Protein AF-A0A164J836-F1 (afdb_monomer_lite)

Structure (mmCIF, N/CA/C/O backbone):
data_AF-A0A164J836-F1
#
_entry.id   AF-A0A164J836-F1
#
loop_
_atom_site.group_PDB
_atom_site.id
_atom_site.type_symbol
_atom_site.label_atom_id
_atom_site.label_alt_id
_atom_site.label_comp_id
_atom_site.label_asym_id
_atom_site.label_entity_id
_atom_site.label_seq_id
_atom_site.pdbx_PDB_ins_code
_atom_site.Cartn_x
_atom_site.Cartn_y
_atom_site.Cartn_z
_atom_site.occupancy
_atom_site.B_iso_or_equiv
_atom_site.auth_seq_id
_atom_site.auth_comp_id
_atom_site.auth_asym_id
_atom_site.auth_atom_id
_atom_site.pdbx_PDB_model_num
ATOM 1 N N . MET A 1 1 ? -6.603 -21.769 -13.471 1.00 60.03 1 MET A N 1
ATOM 2 C CA . MET A 1 1 ? -5.441 -21.055 -14.048 1.00 60.03 1 MET A CA 1
ATOM 3 C C . MET A 1 1 ? -4.354 -20.994 -12.982 1.00 60.03 1 MET A C 1
ATOM 5 O O . MET A 1 1 ? -4.677 -20.628 -11.861 1.00 60.03 1 MET A O 1
ATOM 9 N N . LYS A 1 2 ? -3.118 -21.422 -13.267 1.00 84.69 2 LYS A N 1
ATOM 10 C CA . LYS A 1 2 ? -2.012 -21.420 -12.290 1.00 84.69 2 LYS A CA 1
ATOM 11 C C . LYS A 1 2 ? -1.155 -20.174 -12.513 1.00 84.69 2 LYS A C 1
ATOM 13 O O . LYS A 1 2 ? -0.690 -19.970 -13.630 1.00 84.69 2 LYS A O 1
ATOM 18 N N . MET A 1 3 ? -0.965 -19.350 -11.484 1.00 89.12 3 MET A N 1
ATOM 19 C CA . MET A 1 3 ? -0.053 -18.204 -11.560 1.00 89.12 3 MET A CA 1
ATOM 20 C C . MET A 1 3 ? 1.400 -18.657 -11.403 1.00 89.12 3 MET A C 1
ATOM 22 O O . MET A 1 3 ? 1.687 -19.596 -10.659 1.00 89.12 3 MET A O 1
ATOM 26 N N . ILE A 1 4 ? 2.310 -17.990 -12.111 1.00 93.19 4 ILE A N 1
ATOM 27 C CA . ILE A 1 4 ? 3.751 -18.241 -12.048 1.00 93.19 4 ILE A CA 1
ATOM 28 C C . ILE A 1 4 ? 4.437 -16.908 -11.762 1.00 93.19 4 ILE A C 1
ATOM 30 O O . ILE A 1 4 ? 4.199 -15.933 -12.469 1.00 93.19 4 ILE A O 1
ATOM 34 N N . SER A 1 5 ? 5.295 -16.886 -10.743 1.00 94.12 5 SER A N 1
ATOM 35 C CA . SER A 1 5 ? 6.159 -15.748 -10.426 1.00 94.12 5 SER A CA 1
ATOM 36 C C . SER A 1 5 ? 7.592 -16.061 -10.848 1.00 94.12 5 SER A C 1
ATOM 38 O O . SER A 1 5 ? 8.070 -17.177 -10.631 1.00 94.12 5 SER A O 1
ATOM 40 N N . ARG A 1 6 ? 8.266 -15.099 -11.484 1.00 94.31 6 ARG A N 1
ATOM 41 C CA . ARG A 1 6 ? 9.676 -15.192 -11.882 1.00 94.31 6 ARG A CA 1
ATOM 42 C C . ARG A 1 6 ? 10.349 -13.846 -11.671 1.00 94.31 6 ARG A C 1
ATOM 44 O O . ARG A 1 6 ? 9.782 -12.814 -12.019 1.00 94.31 6 ARG A O 1
ATOM 51 N N . VAL A 1 7 ? 11.567 -13.878 -11.146 1.00 94.31 7 VAL A N 1
ATOM 52 C CA . VAL A 1 7 ? 12.447 -12.709 -11.114 1.00 94.31 7 VAL A CA 1
ATOM 53 C C . VAL A 1 7 ? 13.105 -12.593 -12.485 1.00 94.31 7 VAL A C 1
ATOM 55 O O . VAL A 1 7 ? 13.701 -13.561 -12.952 1.00 94.31 7 VAL A O 1
ATOM 58 N N . LEU A 1 8 ? 12.952 -11.440 -13.137 1.00 92.81 8 LEU A N 1
ATOM 59 C CA . LEU A 1 8 ? 13.605 -11.159 -14.419 1.00 92.81 8 LEU A CA 1
ATOM 60 C C . LEU A 1 8 ? 15.023 -10.630 -14.191 1.00 92.81 8 LEU A C 1
ATOM 62 O O . LEU A 1 8 ? 15.981 -11.175 -14.722 1.00 92.81 8 LEU A O 1
ATOM 66 N N . THR A 1 9 ? 15.166 -9.609 -13.348 1.00 93.31 9 THR A N 1
ATOM 67 C CA . THR A 1 9 ? 16.442 -8.928 -13.116 1.00 93.31 9 THR A CA 1
ATOM 68 C C . THR A 1 9 ? 16.505 -8.414 -11.678 1.00 93.31 9 THR A C 1
ATOM 70 O O . THR A 1 9 ? 15.497 -7.952 -11.144 1.00 93.31 9 THR A O 1
ATOM 73 N N . THR A 1 10 ? 17.697 -8.465 -11.082 1.00 92.75 10 THR A N 1
ATOM 74 C CA . THR A 1 10 ? 18.059 -7.743 -9.855 1.00 92.75 10 THR A CA 1
ATOM 75 C C . THR A 1 10 ? 19.329 -6.968 -10.166 1.00 92.75 10 THR A C 1
ATOM 77 O O . THR A 1 10 ? 20.358 -7.576 -10.448 1.00 92.75 10 THR A O 1
ATOM 80 N N . GLU A 1 11 ? 19.256 -5.643 -10.153 1.00 84.12 11 GLU A N 1
ATOM 81 C CA . GLU A 1 11 ? 20.365 -4.772 -10.541 1.00 84.12 11 GLU A CA 1
ATOM 82 C C . GLU A 1 11 ? 20.598 -3.724 -9.455 1.00 84.12 11 GLU A C 1
ATOM 84 O O . GLU A 1 11 ? 19.650 -3.174 -8.890 1.00 84.12 11 GLU A O 1
ATOM 89 N N . HIS A 1 12 ? 21.868 -3.469 -9.149 1.00 87.44 12 HIS A N 1
ATOM 90 C CA . HIS A 1 12 ? 22.265 -2.382 -8.267 1.00 87.44 12 HIS A CA 1
ATOM 91 C C . HIS A 1 12 ? 22.334 -1.082 -9.074 1.00 87.44 12 HIS A C 1
ATOM 93 O O . HIS A 1 12 ? 23.065 -1.007 -10.059 1.00 87.44 12 HIS A O 1
ATOM 99 N N . MET A 1 13 ? 21.593 -0.055 -8.657 1.00 83.06 13 MET A N 1
ATOM 100 C CA . MET A 1 13 ? 21.657 1.269 -9.278 1.00 83.06 13 MET A CA 1
ATOM 101 C C . MET A 1 13 ? 22.682 2.136 -8.539 1.00 83.06 13 MET A C 1
ATOM 103 O O . MET A 1 13 ? 22.432 2.557 -7.414 1.00 83.06 13 MET A O 1
ATOM 107 N N . GLU A 1 14 ? 23.832 2.398 -9.169 1.00 79.31 14 GLU A N 1
ATOM 108 C CA . GLU A 1 14 ? 24.829 3.360 -8.658 1.00 79.31 14 GLU A CA 1
ATOM 109 C C . GLU A 1 14 ? 24.372 4.814 -8.837 1.00 79.31 14 GLU A C 1
ATOM 111 O O . GLU A 1 14 ? 24.722 5.701 -8.059 1.00 79.31 14 GLU A O 1
ATOM 116 N N . GLU A 1 15 ? 23.569 5.060 -9.871 1.00 81.25 15 GLU A N 1
ATOM 117 C CA . GLU A 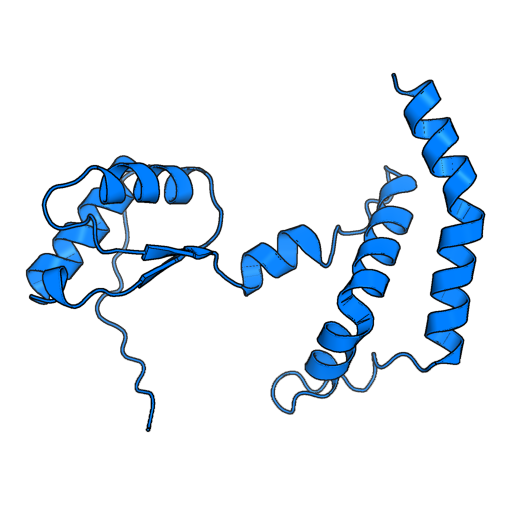1 15 ? 22.983 6.364 -10.134 1.00 81.25 15 GLU A CA 1
ATOM 118 C C . GLU A 1 15 ? 21.871 6.699 -9.134 1.00 81.25 15 GLU A C 1
ATOM 120 O O . GLU A 1 15 ? 21.222 5.827 -8.555 1.00 81.25 15 GLU A O 1
ATOM 125 N N . SER A 1 16 ? 21.585 7.994 -8.982 1.00 84.38 16 SER A N 1
ATOM 126 C CA . SER A 1 16 ? 20.468 8.442 -8.150 1.00 84.38 16 SER A CA 1
ATOM 127 C C . SER A 1 16 ? 19.148 7.826 -8.626 1.00 84.38 16 SER A C 1
ATOM 129 O O . SER A 1 16 ? 18.809 7.914 -9.806 1.00 84.38 16 SER A O 1
ATOM 131 N N . CYS A 1 17 ? 18.361 7.275 -7.694 1.00 82.06 17 CYS A N 1
ATOM 132 C CA . CYS A 1 17 ? 17.047 6.663 -7.937 1.00 82.06 17 CYS A CA 1
ATOM 133 C C . CYS A 1 17 ? 15.962 7.695 -8.306 1.00 82.06 17 CYS A C 1
ATOM 135 O O . CYS A 1 17 ? 14.914 7.773 -7.663 1.00 82.06 17 CYS A O 1
ATOM 137 N N . THR A 1 18 ? 16.219 8.532 -9.308 1.00 88.56 18 THR A N 1
ATOM 138 C CA . THR A 1 18 ? 15.301 9.554 -9.804 1.00 88.56 18 THR A CA 1
ATOM 139 C C . THR A 1 18 ? 14.196 8.928 -10.649 1.00 88.56 18 THR A C 1
ATOM 141 O O . THR A 1 18 ? 14.310 7.814 -11.162 1.00 88.56 18 THR A O 1
ATOM 144 N N . SER A 1 19 ? 13.114 9.683 -10.849 1.00 86.12 19 SER A N 1
ATOM 145 C CA . SER A 1 19 ? 12.021 9.270 -11.738 1.00 86.12 19 SER A CA 1
ATOM 146 C C . SER A 1 19 ? 12.453 8.951 -13.172 1.00 86.12 19 SER A C 1
ATOM 148 O O . SER A 1 19 ? 11.808 8.154 -13.848 1.00 86.12 19 SER A O 1
ATOM 150 N N . GLU A 1 20 ? 13.522 9.582 -13.650 1.00 88.12 20 GLU A N 1
ATOM 151 C CA . GLU A 1 20 ? 14.022 9.416 -15.010 1.00 88.12 20 GLU A CA 1
ATOM 152 C C . GLU A 1 20 ? 14.807 8.118 -15.155 1.00 88.12 20 GLU A C 1
ATOM 154 O O . GLU A 1 20 ? 14.474 7.296 -16.009 1.00 88.12 20 GLU A O 1
ATOM 159 N N . ASN A 1 21 ? 15.755 7.887 -14.248 1.00 89.69 21 ASN A N 1
ATOM 160 C CA . ASN A 1 21 ? 16.624 6.714 -14.284 1.00 89.69 21 ASN A CA 1
ATOM 161 C C . ASN A 1 21 ? 15.811 5.435 -14.041 1.00 89.69 21 ASN A C 1
ATOM 163 O O . ASN A 1 21 ? 16.014 4.436 -14.726 1.00 89.69 21 ASN A O 1
ATOM 167 N N . LEU A 1 22 ? 14.811 5.482 -13.150 1.00 89.62 22 LEU A N 1
ATOM 168 C CA . LEU A 1 22 ? 13.886 4.364 -12.930 1.00 89.62 22 LEU A CA 1
ATOM 169 C C . LEU A 1 22 ? 13.050 4.042 -14.178 1.00 89.62 22 LEU A C 1
ATOM 171 O O . LEU A 1 22 ? 12.896 2.876 -14.538 1.00 89.62 22 LEU A O 1
ATOM 175 N N . ALA A 1 23 ? 12.509 5.061 -14.854 1.00 89.44 23 ALA A N 1
ATOM 176 C CA . ALA A 1 23 ? 11.737 4.852 -16.077 1.00 89.44 23 ALA A CA 1
ATOM 177 C C . ALA A 1 23 ? 12.612 4.304 -17.214 1.00 89.44 23 ALA A C 1
ATOM 179 O O . ALA A 1 23 ? 12.162 3.436 -17.960 1.00 89.44 23 ALA A O 1
ATOM 180 N N . TYR A 1 24 ? 13.848 4.793 -17.339 1.00 90.19 24 TYR A N 1
ATOM 181 C CA . TYR A 1 24 ? 14.820 4.291 -18.308 1.00 90.19 24 TYR A CA 1
ATOM 182 C C . TYR A 1 24 ? 15.152 2.816 -18.050 1.00 90.19 24 TYR A C 1
ATOM 184 O O . TYR A 1 24 ? 14.985 1.991 -18.945 1.00 90.19 24 TYR A O 1
ATOM 192 N N . LYS A 1 25 ? 15.510 2.465 -16.809 1.00 91.00 25 LYS A N 1
ATOM 193 C CA . LYS A 1 25 ? 15.866 1.090 -16.431 1.00 91.00 25 LYS A CA 1
ATOM 194 C C . LYS A 1 25 ? 14.729 0.097 -16.650 1.00 91.00 25 LYS A C 1
ATOM 196 O O . LYS A 1 25 ? 14.947 -0.986 -17.183 1.00 91.00 25 LYS A O 1
ATOM 201 N N . LEU A 1 26 ? 13.491 0.467 -16.314 1.00 90.38 26 LEU A N 1
ATOM 202 C CA . LEU A 1 26 ? 12.331 -0.398 -16.561 1.00 90.38 26 LEU A CA 1
ATOM 203 C C . LEU A 1 26 ? 12.114 -0.689 -18.054 1.00 90.38 26 LEU A C 1
ATOM 205 O O . LEU A 1 26 ? 11.730 -1.805 -18.405 1.00 90.38 26 LEU A O 1
ATOM 209 N N . LYS A 1 27 ? 12.370 0.288 -18.931 1.00 90.06 27 LYS A N 1
ATOM 210 C CA . LYS A 1 27 ? 12.305 0.077 -20.385 1.00 90.06 27 LYS A CA 1
ATOM 211 C C . LYS A 1 27 ? 13.436 -0.808 -20.876 1.00 90.06 27 LYS A C 1
ATOM 213 O O . LYS A 1 27 ? 13.164 -1.770 -21.580 1.00 90.06 27 LYS A O 1
ATOM 218 N N . GLU A 1 28 ? 14.664 -0.523 -20.450 1.00 91.50 28 GLU A N 1
ATOM 219 C CA . GLU A 1 28 ? 15.849 -1.313 -20.795 1.00 91.50 28 GLU A CA 1
ATOM 220 C C . GLU A 1 28 ? 15.641 -2.798 -20.455 1.00 91.50 28 GLU A C 1
ATOM 222 O O . GLU A 1 28 ? 15.880 -3.675 -21.288 1.00 91.50 28 GLU A O 1
ATOM 227 N N . ILE A 1 29 ? 15.102 -3.092 -19.266 1.00 92.12 29 ILE A N 1
ATOM 228 C CA . ILE A 1 29 ? 14.756 -4.458 -18.853 1.00 92.12 29 ILE A CA 1
ATOM 229 C C . ILE A 1 29 ? 13.648 -5.030 -19.751 1.00 92.12 29 ILE A C 1
ATOM 231 O O . ILE A 1 29 ? 13.765 -6.154 -20.237 1.00 92.12 29 ILE A O 1
ATOM 235 N N . ALA A 1 30 ? 12.571 -4.287 -20.009 1.00 91.44 30 ALA A N 1
ATOM 236 C CA . ALA A 1 30 ? 11.479 -4.790 -20.842 1.00 91.44 30 ALA A CA 1
ATOM 237 C C . ALA A 1 30 ? 11.899 -5.082 -22.294 1.00 91.44 30 ALA A C 1
ATOM 239 O O . ALA A 1 30 ? 11.397 -6.046 -22.883 1.00 91.44 30 ALA A O 1
ATOM 240 N N . ASP A 1 31 ? 12.821 -4.291 -22.841 1.00 91.31 31 ASP A N 1
ATOM 241 C CA . ASP A 1 31 ? 13.423 -4.495 -24.158 1.00 91.31 31 ASP A CA 1
ATOM 242 C C . ASP A 1 31 ? 14.354 -5.711 -24.156 1.00 91.31 31 ASP A C 1
ATOM 244 O O . ASP A 1 31 ? 14.210 -6.593 -25.004 1.00 91.31 31 ASP A O 1
ATOM 248 N N . THR A 1 32 ? 15.230 -5.827 -23.151 1.00 94.62 32 THR A N 1
ATOM 249 C CA . THR A 1 32 ? 16.157 -6.964 -22.984 1.00 94.62 32 THR A CA 1
ATOM 250 C C . THR A 1 32 ? 15.414 -8.300 -22.958 1.00 94.62 32 THR A C 1
ATOM 252 O O . THR A 1 32 ? 15.833 -9.277 -23.577 1.00 94.62 32 THR A O 1
ATOM 255 N N . TRP A 1 33 ? 14.271 -8.341 -22.273 1.00 94.06 33 TRP A N 1
ATOM 256 C CA . TRP A 1 33 ? 13.435 -9.536 -22.170 1.00 94.06 33 TRP A CA 1
ATOM 257 C C . TRP A 1 33 ? 12.411 -9.675 -23.308 1.00 94.06 33 TRP A C 1
ATOM 259 O O . TRP A 1 33 ? 11.679 -10.667 -23.355 1.00 94.06 33 TRP A O 1
ATOM 269 N N . ASN A 1 34 ? 12.340 -8.706 -24.228 1.00 93.06 34 ASN A N 1
ATOM 270 C CA . ASN A 1 34 ? 11.356 -8.636 -25.312 1.00 93.06 34 ASN A CA 1
ATOM 271 C C . ASN A 1 34 ? 9.906 -8.838 -24.812 1.00 93.06 34 ASN A C 1
ATOM 273 O O . ASN A 1 34 ? 9.101 -9.606 -25.361 1.00 93.06 34 ASN A O 1
ATOM 277 N N . ILE A 1 35 ? 9.588 -8.171 -23.701 1.00 91.56 35 ILE A N 1
ATOM 278 C CA . ILE A 1 35 ? 8.270 -8.202 -23.050 1.00 91.56 35 ILE A CA 1
ATOM 279 C C . ILE A 1 35 ? 7.531 -6.875 -23.155 1.00 91.56 35 ILE A C 1
ATOM 281 O O . ILE A 1 35 ? 6.434 -6.763 -22.620 1.00 91.56 35 ILE A O 1
ATOM 285 N N . PHE A 1 36 ? 8.090 -5.892 -23.855 1.00 88.31 36 PHE A N 1
ATOM 286 C CA . PHE A 1 36 ? 7.578 -4.527 -23.892 1.00 88.31 36 PHE A CA 1
ATOM 287 C C . PHE A 1 36 ? 6.067 -4.435 -24.180 1.00 88.31 36 PHE A C 1
ATOM 289 O O . PHE A 1 36 ? 5.322 -3.795 -23.440 1.00 88.31 36 PHE A O 1
ATOM 296 N N . ASN A 1 37 ? 5.591 -5.174 -25.187 1.00 87.31 37 ASN A N 1
ATOM 297 C CA . ASN A 1 37 ? 4.176 -5.224 -25.588 1.00 87.31 37 ASN A CA 1
ATOM 298 C C . ASN A 1 37 ? 3.330 -6.240 -24.793 1.00 87.31 37 ASN A C 1
ATOM 300 O O . ASN A 1 37 ? 2.151 -6.426 -25.079 1.00 87.31 37 ASN A O 1
ATOM 304 N N . LYS A 1 38 ? 3.933 -6.945 -23.831 1.00 89.62 38 LYS A N 1
ATOM 305 C CA . LYS A 1 38 ? 3.291 -7.966 -22.986 1.00 89.62 38 LYS A CA 1
ATOM 306 C C . LYS A 1 38 ? 3.046 -7.471 -21.560 1.00 89.62 38 LYS A C 1
ATOM 308 O O . LYS A 1 38 ? 2.372 -8.153 -20.789 1.00 89.62 38 LYS A O 1
ATOM 313 N N . VAL A 1 39 ? 3.598 -6.315 -21.191 1.00 89.62 39 VAL A N 1
ATOM 314 C CA . VAL A 1 39 ? 3.377 -5.712 -19.875 1.00 89.62 39 VAL A CA 1
ATOM 315 C C . VAL A 1 39 ? 1.956 -5.160 -19.810 1.00 89.62 39 VAL A C 1
ATOM 317 O O . VAL A 1 39 ? 1.604 -4.212 -20.506 1.00 89.62 39 VAL A O 1
ATOM 320 N N . VAL A 1 40 ? 1.142 -5.759 -18.943 1.00 88.44 40 VAL A N 1
ATOM 321 C CA . VAL A 1 40 ? -0.242 -5.327 -18.680 1.00 88.44 40 VAL A CA 1
ATOM 322 C C . VAL A 1 40 ? -0.292 -4.309 -17.543 1.00 88.44 40 VAL A C 1
ATOM 324 O O . VAL A 1 40 ? -1.097 -3.378 -17.552 1.00 88.44 40 VAL A O 1
ATOM 327 N N . ALA A 1 41 ? 0.558 -4.497 -16.535 1.00 89.06 41 ALA A N 1
ATOM 328 C CA . ALA A 1 41 ? 0.608 -3.638 -15.371 1.00 89.06 41 ALA A CA 1
ATOM 329 C C . ALA A 1 41 ? 2.008 -3.597 -14.760 1.00 89.06 41 ALA A C 1
ATOM 331 O O . ALA A 1 41 ? 2.750 -4.577 -14.820 1.00 89.06 41 ALA A O 1
ATOM 332 N N . VAL A 1 42 ? 2.327 -2.472 -14.125 1.00 88.81 42 VAL A N 1
ATOM 333 C CA . VAL A 1 42 ? 3.543 -2.274 -13.334 1.00 88.81 42 VAL A CA 1
ATOM 334 C C . VAL A 1 42 ? 3.126 -1.961 -11.906 1.00 88.81 42 VAL A C 1
ATOM 336 O O . VAL A 1 42 ? 2.400 -0.991 -11.678 1.00 88.81 42 VAL A O 1
ATOM 339 N N . VAL A 1 43 ? 3.569 -2.789 -10.957 1.00 88.06 43 VAL A N 1
ATOM 340 C CA . VAL A 1 43 ? 3.302 -2.595 -9.528 1.00 88.06 43 VAL A CA 1
ATOM 341 C C . VAL A 1 43 ? 4.535 -2.018 -8.856 1.00 88.06 43 VAL A C 1
ATOM 343 O O . VAL A 1 43 ? 5.611 -2.601 -8.953 1.00 88.06 43 VAL A O 1
ATOM 346 N N . THR A 1 44 ? 4.387 -0.895 -8.163 1.00 86.88 44 THR A N 1
ATOM 347 C CA . THR A 1 44 ? 5.491 -0.260 -7.430 1.00 86.88 44 THR A CA 1
ATOM 348 C C . THR A 1 44 ? 4.993 0.357 -6.127 1.00 86.88 44 THR A C 1
ATOM 350 O O . THR A 1 44 ? 3.791 0.570 -5.965 1.00 86.88 44 THR A O 1
ATOM 353 N N . ASP A 1 45 ? 5.894 0.711 -5.211 1.00 81.62 45 ASP A N 1
ATOM 354 C CA . ASP A 1 45 ? 5.529 1.558 -4.071 1.00 81.62 45 ASP A CA 1
ATOM 355 C C . ASP A 1 45 ? 5.031 2.955 -4.516 1.00 81.62 45 ASP A C 1
ATOM 357 O O . ASP A 1 45 ? 5.015 3.294 -5.707 1.00 81.62 45 ASP A O 1
ATOM 361 N N . ASN A 1 46 ? 4.550 3.749 -3.557 1.00 77.56 46 ASN A N 1
ATOM 362 C CA . ASN A 1 46 ? 4.008 5.086 -3.805 1.00 77.56 46 ASN A CA 1
ATOM 363 C C . ASN A 1 46 ? 5.054 6.201 -3.612 1.00 77.56 46 ASN A C 1
ATOM 365 O O . ASN A 1 46 ? 4.685 7.351 -3.370 1.00 77.56 46 ASN A O 1
ATOM 369 N N . ALA A 1 47 ? 6.352 5.893 -3.681 1.00 79.06 47 ALA A N 1
ATOM 370 C CA . ALA A 1 47 ? 7.390 6.899 -3.502 1.00 79.06 47 ALA A CA 1
ATOM 371 C C . ALA A 1 47 ? 7.358 7.952 -4.626 1.00 79.06 47 ALA A C 1
ATOM 373 O O . ALA A 1 47 ? 7.037 7.664 -5.782 1.00 79.06 47 ALA A O 1
ATOM 374 N N . PHE A 1 48 ? 7.749 9.190 -4.306 1.00 79.94 48 PHE A N 1
ATOM 375 C CA . PHE A 1 48 ? 7.693 10.326 -5.238 1.00 79.94 48 PHE A CA 1
ATOM 376 C C . PHE A 1 48 ? 8.411 10.051 -6.571 1.00 79.94 48 PHE A C 1
ATOM 378 O O . PHE A 1 48 ? 7.867 10.313 -7.647 1.00 79.94 48 PHE A O 1
ATOM 385 N N . ASN A 1 49 ? 9.608 9.462 -6.510 1.00 84.88 49 ASN A N 1
ATOM 386 C CA . ASN A 1 49 ? 10.408 9.154 -7.698 1.00 84.88 49 ASN A CA 1
ATOM 387 C C . ASN A 1 49 ? 9.700 8.146 -8.608 1.00 84.88 49 ASN A C 1
ATOM 389 O O . ASN A 1 49 ? 9.697 8.286 -9.828 1.00 84.88 49 ASN A O 1
ATOM 393 N N . VAL A 1 50 ? 9.022 7.177 -8.011 1.00 82.56 50 VAL A N 1
ATOM 394 C CA . VAL A 1 50 ? 8.307 6.113 -8.705 1.00 82.56 50 VAL A CA 1
ATOM 395 C C . VAL A 1 50 ? 7.014 6.633 -9.348 1.00 82.56 50 VAL A C 1
ATOM 397 O O . VAL A 1 50 ? 6.719 6.325 -10.505 1.00 82.56 50 VAL A O 1
ATOM 400 N N . VAL A 1 51 ? 6.287 7.518 -8.659 1.00 81.56 51 VAL A N 1
ATOM 401 C CA . VAL A 1 51 ? 5.141 8.246 -9.234 1.00 81.56 51 VAL A CA 1
ATOM 402 C C . VAL A 1 51 ? 5.577 9.107 -10.425 1.00 81.56 51 VAL A C 1
ATOM 404 O O . VAL A 1 51 ? 4.873 9.180 -11.437 1.00 81.56 51 VAL A O 1
ATOM 407 N N . GLY A 1 52 ? 6.751 9.737 -10.343 1.00 82.50 52 GLY A N 1
ATOM 408 C CA . GLY A 1 52 ? 7.349 10.446 -11.474 1.00 82.50 52 GLY A CA 1
ATOM 409 C C . GLY A 1 52 ? 7.697 9.508 -12.635 1.00 82.50 52 GLY A C 1
ATOM 410 O O . GLY A 1 52 ? 7.398 9.825 -13.788 1.00 82.50 52 GLY A O 1
ATOM 411 N N . ALA A 1 53 ? 8.271 8.337 -12.342 1.00 83.69 53 ALA A N 1
ATOM 412 C CA . ALA A 1 53 ? 8.650 7.350 -13.352 1.00 83.69 53 ALA A CA 1
ATOM 413 C C . ALA A 1 53 ? 7.425 6.851 -14.126 1.00 83.69 53 ALA A C 1
ATOM 415 O O . ALA A 1 53 ? 7.440 6.820 -15.354 1.00 83.69 53 ALA A O 1
ATOM 416 N N . LYS A 1 54 ? 6.313 6.588 -13.427 1.00 82.81 54 LYS A N 1
ATOM 417 C CA . LYS A 1 54 ? 5.009 6.294 -14.040 1.00 82.81 54 LYS A CA 1
ATOM 418 C C . LYS A 1 54 ? 4.604 7.354 -15.061 1.00 82.81 54 LYS A C 1
ATOM 420 O O . LYS A 1 54 ? 4.222 6.998 -16.171 1.00 82.81 54 LYS A O 1
ATOM 425 N N . LYS A 1 55 ? 4.637 8.643 -14.697 1.00 83.50 55 LYS A N 1
ATOM 426 C CA . LYS A 1 55 ? 4.224 9.725 -15.612 1.00 83.50 55 LYS A CA 1
ATOM 427 C C . LYS A 1 55 ? 5.077 9.715 -16.881 1.00 83.50 55 LYS A C 1
ATOM 429 O O . LYS A 1 55 ? 4.548 9.855 -17.975 1.00 83.50 55 LYS A O 1
ATOM 434 N N . ARG A 1 56 ? 6.382 9.482 -16.736 1.00 85.56 56 ARG A N 1
ATOM 435 C CA . ARG A 1 56 ? 7.325 9.393 -17.859 1.00 85.56 56 ARG A CA 1
ATOM 436 C C . ARG A 1 56 ? 7.092 8.158 -18.730 1.00 85.56 56 ARG A C 1
ATOM 438 O O . ARG A 1 56 ? 7.174 8.264 -19.952 1.00 85.56 56 ARG A O 1
ATOM 445 N N . LEU A 1 57 ? 6.775 7.011 -18.126 1.00 83.62 57 LEU A N 1
ATOM 446 C CA . LEU A 1 57 ? 6.400 5.793 -18.848 1.00 83.62 57 LEU A CA 1
ATOM 447 C C . LEU A 1 57 ? 5.092 5.994 -19.617 1.00 83.62 57 LEU A C 1
ATOM 449 O O . LEU A 1 57 ? 5.047 5.700 -20.802 1.00 83.62 57 LEU A O 1
ATOM 453 N N . ALA A 1 58 ? 4.068 6.584 -19.003 1.00 80.38 58 ALA A N 1
ATOM 454 C CA . ALA A 1 58 ? 2.797 6.856 -19.675 1.00 80.38 58 ALA A CA 1
ATOM 455 C C . ALA A 1 58 ? 2.956 7.768 -20.907 1.00 80.38 58 ALA A C 1
ATOM 457 O O . ALA A 1 58 ? 2.283 7.564 -21.913 1.00 80.38 58 ALA A O 1
ATOM 458 N N . SER A 1 59 ? 3.876 8.735 -20.848 1.00 79.50 59 SER A N 1
ATOM 459 C CA . SER A 1 59 ? 4.193 9.631 -21.968 1.00 79.50 59 SER A CA 1
ATOM 460 C C . SER A 1 59 ? 5.179 9.042 -22.986 1.00 79.50 59 SER A C 1
ATOM 462 O O . SER A 1 59 ? 5.520 9.713 -23.957 1.00 79.50 59 SER A O 1
ATOM 464 N N . SER A 1 60 ? 5.688 7.825 -22.769 1.00 80.19 60 SER A N 1
ATOM 465 C CA . SER A 1 60 ? 6.697 7.224 -23.641 1.00 80.19 60 SER A CA 1
ATOM 466 C C . SER A 1 60 ? 6.090 6.392 -24.770 1.00 80.19 60 SER A C 1
ATOM 468 O O . SER A 1 60 ? 5.084 5.709 -24.552 1.00 80.19 60 SER A O 1
ATOM 470 N N . PRO A 1 61 ? 6.729 6.373 -25.958 1.00 76.50 61 PRO A N 1
ATOM 471 C CA . PRO A 1 61 ? 6.295 5.531 -27.065 1.00 76.50 61 PRO A CA 1
ATOM 472 C C . PRO A 1 61 ? 6.183 4.072 -26.622 1.00 76.50 61 PRO A C 1
ATOM 474 O O . PRO A 1 61 ? 7.045 3.577 -25.898 1.00 76.50 61 PRO A O 1
ATOM 477 N N . ASN A 1 62 ? 5.114 3.400 -27.048 1.00 75.31 62 ASN A N 1
ATOM 478 C CA . ASN A 1 62 ? 4.817 1.990 -26.774 1.00 75.31 62 ASN A CA 1
ATOM 479 C C . ASN A 1 62 ? 4.539 1.629 -25.291 1.00 75.31 62 ASN A C 1
ATOM 481 O O . ASN A 1 62 ? 4.134 0.505 -25.011 1.00 75.31 62 ASN A O 1
ATOM 485 N N . CYS A 1 63 ? 4.723 2.543 -24.330 1.00 74.88 63 CYS A N 1
ATOM 486 C CA . CYS A 1 63 ? 4.470 2.302 -22.899 1.00 74.88 63 CYS A CA 1
ATOM 487 C C . CYS A 1 63 ? 3.046 2.692 -22.461 1.0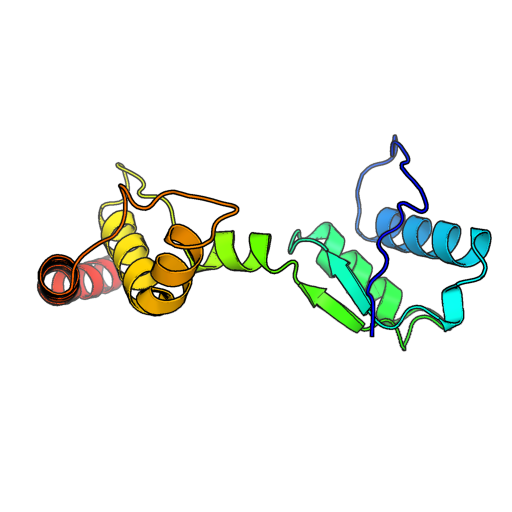0 74.88 63 CYS A C 1
ATOM 489 O O . CYS A 1 63 ? 2.683 2.498 -21.303 1.00 74.88 63 CYS A O 1
ATOM 491 N N . ALA A 1 64 ? 2.220 3.230 -23.364 1.00 70.69 64 ALA A N 1
ATOM 492 C CA . ALA A 1 64 ? 0.872 3.714 -23.052 1.00 70.69 64 ALA A CA 1
ATOM 493 C C . ALA A 1 64 ? -0.056 2.634 -22.453 1.00 70.69 64 ALA A C 1
ATOM 495 O O . ALA A 1 64 ? -0.984 2.958 -21.715 1.00 70.69 64 ALA A O 1
ATOM 496 N N . GLY A 1 65 ? 0.201 1.351 -22.739 1.00 76.88 65 GLY A N 1
ATOM 497 C CA . GLY A 1 65 ? -0.550 0.221 -22.179 1.00 76.88 65 GLY A CA 1
ATOM 498 C C . GLY A 1 65 ? -0.117 -0.212 -20.774 1.00 76.88 65 GLY A C 1
ATOM 499 O O . GLY A 1 65 ? -0.780 -1.048 -20.165 1.00 76.88 65 GLY A O 1
ATOM 500 N N . TRP A 1 66 ? 0.980 0.330 -20.238 1.00 87.94 66 TRP A N 1
ATOM 501 C CA . TRP A 1 66 ? 1.524 -0.097 -18.951 1.00 87.94 66 TRP A CA 1
ATOM 502 C C . TRP A 1 66 ? 0.738 0.548 -17.812 1.00 87.94 66 TRP A C 1
ATOM 504 O O . TRP A 1 66 ? 1.075 1.628 -17.316 1.00 87.94 66 TRP A O 1
ATOM 514 N N . ARG A 1 67 ? -0.334 -0.119 -17.374 1.00 86.12 67 ARG A N 1
ATOM 515 C CA . ARG A 1 67 ? -1.143 0.377 -16.261 1.00 86.12 67 ARG A CA 1
ATOM 516 C C . ARG A 1 67 ? -0.325 0.359 -14.977 1.00 86.12 67 ARG A C 1
ATOM 518 O O . ARG A 1 67 ? 0.102 -0.692 -14.506 1.00 86.12 67 ARG A O 1
ATOM 525 N N . HIS A 1 68 ? -0.161 1.516 -14.358 1.00 86.31 68 HIS A N 1
ATOM 526 C CA . HIS A 1 68 ? 0.452 1.576 -13.039 1.00 86.31 68 HIS A CA 1
ATOM 527 C C . HIS A 1 68 ? -0.537 1.152 -11.951 1.00 86.31 68 HIS A C 1
ATOM 529 O O . HIS A 1 68 ? -1.686 1.599 -11.936 1.00 86.31 68 HIS A O 1
ATOM 535 N N . VAL A 1 69 ? -0.075 0.289 -11.053 1.00 85.12 69 VAL A N 1
ATOM 536 C CA . VAL A 1 69 ? -0.820 -0.203 -9.896 1.00 85.12 69 VAL A CA 1
ATOM 537 C C . VAL A 1 69 ? 0.004 0.086 -8.654 1.00 85.12 69 VAL A C 1
ATOM 539 O O . VAL A 1 69 ? 1.184 -0.249 -8.581 1.00 85.12 69 VAL A O 1
ATOM 542 N N . HIS A 1 70 ? -0.614 0.709 -7.661 1.00 81.19 70 HIS A N 1
ATOM 543 C CA . HIS A 1 70 ? 0.057 0.955 -6.394 1.00 81.19 70 HIS A CA 1
ATOM 544 C C . HIS A 1 70 ? 0.291 -0.364 -5.654 1.00 81.19 70 HIS A C 1
ATOM 546 O O . HIS A 1 70 ? -0.563 -1.254 -5.654 1.00 81.19 70 HIS A O 1
ATOM 552 N N . CYS A 1 71 ? 1.452 -0.491 -5.019 1.00 84.25 71 CYS A N 1
ATOM 553 C CA . CYS A 1 71 ? 1.752 -1.610 -4.145 1.00 84.25 71 CYS A CA 1
ATOM 554 C C . CYS A 1 71 ? 0.749 -1.612 -2.995 1.00 84.25 71 CYS A C 1
ATOM 556 O O . CYS A 1 71 ? 0.748 -0.701 -2.165 1.00 84.25 71 CYS A O 1
ATOM 558 N N . PHE A 1 72 ? -0.066 -2.664 -2.940 1.00 79.31 72 PHE A N 1
ATOM 559 C CA . PHE A 1 72 ? -1.094 -2.819 -1.921 1.00 79.31 72 PHE A CA 1
ATOM 560 C C . PHE A 1 72 ? -0.515 -2.690 -0.511 1.00 79.31 72 PHE A C 1
ATOM 562 O O . PHE A 1 72 ? -1.064 -1.948 0.285 1.00 79.31 72 PHE A O 1
ATOM 569 N N . ALA A 1 73 ? 0.637 -3.307 -0.225 1.00 75.12 73 ALA A N 1
ATOM 570 C CA . ALA A 1 73 ? 1.268 -3.238 1.094 1.00 75.12 73 ALA A CA 1
ATOM 571 C C . ALA A 1 73 ? 1.677 -1.810 1.498 1.00 75.12 73 ALA A C 1
ATOM 573 O O . ALA A 1 73 ? 1.539 -1.433 2.658 1.00 75.12 73 ALA A O 1
ATOM 574 N N . HIS A 1 74 ? 2.155 -0.998 0.552 1.00 68.50 74 HIS A N 1
ATOM 575 C CA . HIS A 1 74 ? 2.557 0.376 0.851 1.00 68.50 74 HIS A CA 1
ATOM 576 C C . HIS A 1 74 ? 1.347 1.308 0.973 1.00 68.50 74 HIS A C 1
ATOM 578 O O . HIS A 1 74 ? 1.288 2.121 1.889 1.00 68.50 74 HIS A O 1
ATOM 584 N N . THR A 1 75 ? 0.349 1.160 0.097 1.00 68.69 75 THR A N 1
ATOM 585 C CA . THR A 1 75 ? -0.948 1.832 0.256 1.00 68.69 75 THR A CA 1
ATOM 586 C C . THR A 1 75 ? -1.587 1.459 1.587 1.00 68.69 75 THR A C 1
ATOM 588 O O . THR A 1 75 ? -2.111 2.332 2.271 1.00 68.69 75 THR A O 1
ATOM 591 N N . LEU A 1 76 ? -1.464 0.191 1.988 1.00 68.94 76 LEU A N 1
ATOM 592 C CA . LEU A 1 76 ? -1.917 -0.272 3.282 1.00 68.94 76 LEU A CA 1
ATOM 593 C C . LEU A 1 76 ? -1.148 0.478 4.382 1.00 68.94 76 LEU A C 1
ATOM 595 O O . LEU A 1 76 ? -1.745 1.190 5.165 1.00 68.94 76 LEU A O 1
ATOM 599 N N . SER A 1 77 ? 0.184 0.458 4.385 1.00 67.62 77 SER A N 1
ATOM 600 C CA . SER A 1 77 ? 0.978 1.185 5.389 1.00 67.62 77 SER A CA 1
ATOM 601 C C . SER A 1 77 ? 0.658 2.685 5.493 1.00 67.62 77 SER A C 1
ATOM 603 O O . SER A 1 77 ? 0.770 3.236 6.583 1.00 67.62 77 SER A O 1
ATOM 605 N N . LEU A 1 78 ? 0.282 3.344 4.393 1.00 65.69 78 LEU A N 1
ATOM 606 C CA . LEU A 1 78 ? -0.090 4.764 4.387 1.00 65.69 78 LEU A CA 1
ATOM 607 C C . LEU A 1 78 ? -1.496 5.032 4.944 1.00 65.69 78 LEU A C 1
ATOM 609 O O . LEU A 1 78 ? -1.730 6.107 5.485 1.00 65.69 78 LEU A O 1
ATOM 613 N N . ILE A 1 79 ? -2.430 4.092 4.783 1.00 61.12 79 ILE A N 1
ATOM 614 C CA . ILE A 1 79 ? -3.839 4.250 5.182 1.00 61.12 79 ILE A CA 1
ATOM 615 C C . ILE A 1 79 ? -4.113 3.611 6.554 1.00 61.12 79 ILE A C 1
ATOM 617 O O . ILE A 1 79 ? -4.937 4.102 7.321 1.00 61.12 79 ILE A O 1
ATOM 621 N N . VAL A 1 80 ? -3.435 2.506 6.859 1.00 61.38 80 VAL A N 1
ATOM 622 C CA . VAL A 1 80 ? -3.918 1.479 7.796 1.00 61.38 80 VAL A CA 1
ATOM 623 C C . VAL A 1 80 ? -3.301 1.581 9.172 1.00 61.38 80 VAL A C 1
ATOM 625 O O . VAL A 1 80 ? -3.942 1.194 10.139 1.00 61.38 80 VAL A O 1
ATOM 628 N N . LEU A 1 81 ? -2.094 2.130 9.299 1.00 61.41 81 LEU A N 1
ATOM 629 C CA . LEU A 1 81 ? -1.421 2.247 10.590 1.00 61.41 81 LEU A CA 1
ATOM 630 C C . LEU A 1 81 ? -0.631 3.548 10.630 1.00 61.41 81 LEU A C 1
ATOM 632 O O . LEU A 1 81 ? 0.601 3.541 10.599 1.00 61.41 81 LEU A O 1
ATOM 636 N N . THR A 1 82 ? -1.345 4.677 10.699 1.00 65.19 82 THR A N 1
ATOM 637 C CA . THR A 1 82 ? -0.713 5.896 11.219 1.00 65.19 82 THR A CA 1
ATOM 638 C C . THR A 1 82 ? -0.165 5.523 12.584 1.00 65.19 82 THR A C 1
ATOM 640 O O . THR A 1 82 ? -0.944 5.216 13.479 1.00 65.19 82 THR A O 1
ATOM 643 N N . GLN A 1 83 ? 1.155 5.438 12.723 1.00 68.38 83 GLN A N 1
ATOM 644 C CA . GLN A 1 83 ? 1.725 5.060 14.006 1.00 68.38 83 GLN A CA 1
ATOM 645 C C . GLN A 1 83 ? 1.388 6.130 15.034 1.00 68.38 83 GLN A C 1
ATOM 647 O O . GLN A 1 83 ? 1.412 7.327 14.733 1.00 68.38 83 GLN A O 1
ATOM 652 N N . ASP A 1 84 ? 1.089 5.670 16.242 1.0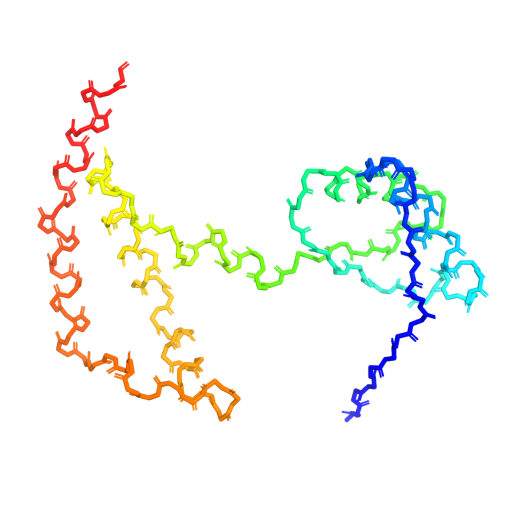0 76.19 84 ASP A N 1
ATOM 653 C CA . ASP A 1 84 ? 0.987 6.550 17.387 1.00 76.19 84 ASP A CA 1
ATOM 654 C C . ASP A 1 84 ? 2.315 7.292 17.580 1.00 76.19 84 ASP A C 1
ATOM 656 O O . ASP A 1 84 ? 3.401 6.707 17.596 1.00 76.19 84 ASP A O 1
ATOM 660 N N . VAL A 1 85 ? 2.222 8.609 17.690 1.00 78.25 85 VAL A N 1
ATOM 661 C CA . VAL A 1 85 ? 3.338 9.514 17.920 1.00 78.25 85 VAL A CA 1
ATOM 662 C C . VAL A 1 85 ? 3.080 10.176 19.260 1.00 78.25 85 VAL A C 1
ATOM 664 O O . VAL A 1 85 ? 2.264 11.089 19.359 1.00 78.25 85 VAL A O 1
ATOM 667 N N . ALA A 1 86 ? 3.835 9.773 20.283 1.00 78.06 86 ALA A N 1
ATOM 668 C CA . ALA A 1 86 ? 3.635 10.220 21.665 1.00 78.06 86 ALA A CA 1
ATOM 669 C C . ALA A 1 86 ? 3.615 11.754 21.848 1.00 78.06 86 ALA A C 1
ATOM 671 O O . ALA A 1 86 ? 3.035 12.262 22.802 1.00 78.06 86 ALA A O 1
ATOM 672 N N . THR A 1 87 ? 4.239 12.511 20.940 1.00 77.69 87 THR A N 1
ATOM 673 C CA . THR A 1 87 ? 4.277 13.984 20.975 1.00 77.69 87 THR A CA 1
ATOM 674 C C . THR A 1 87 ? 3.080 14.662 20.299 1.00 77.69 87 THR A C 1
ATOM 676 O O . THR A 1 87 ? 2.966 15.886 20.345 1.00 77.69 87 THR A O 1
ATOM 679 N N . ARG A 1 88 ? 2.182 13.900 19.664 1.00 78.38 88 ARG A N 1
ATOM 680 C CA . ARG A 1 88 ? 0.974 14.379 18.981 1.00 78.38 88 ARG A CA 1
ATOM 681 C C . ARG A 1 88 ? -0.211 13.535 19.425 1.00 78.38 88 ARG A C 1
ATOM 683 O O . ARG A 1 88 ? -0.494 12.501 18.831 1.00 78.38 88 ARG A O 1
ATOM 690 N N . TRP A 1 89 ? -0.914 13.989 20.454 1.00 80.38 89 TRP A N 1
ATOM 691 C CA . TRP A 1 89 ? -2.008 13.243 21.087 1.00 80.38 89 TRP A CA 1
ATOM 692 C C . TRP A 1 89 ? -3.114 12.789 20.102 1.00 80.38 89 TRP A C 1
ATOM 694 O O . TRP A 1 89 ? -3.753 11.763 20.299 1.00 80.38 89 TRP A O 1
ATOM 704 N N . ASN A 1 90 ? -3.319 13.523 19.007 1.00 80.56 90 ASN A N 1
ATOM 705 C CA . ASN A 1 90 ? -4.285 13.211 17.953 1.00 80.56 90 ASN A CA 1
ATOM 706 C C . ASN A 1 90 ? -3.857 12.047 17.036 1.00 80.56 90 ASN A C 1
ATOM 708 O O . ASN A 1 90 ? -4.693 11.491 16.323 1.00 80.56 90 ASN A O 1
ATOM 712 N N . SER A 1 91 ? -2.587 11.633 17.064 1.00 81.81 91 SER A N 1
ATOM 713 C CA . SER A 1 91 ? -2.099 10.500 16.267 1.00 81.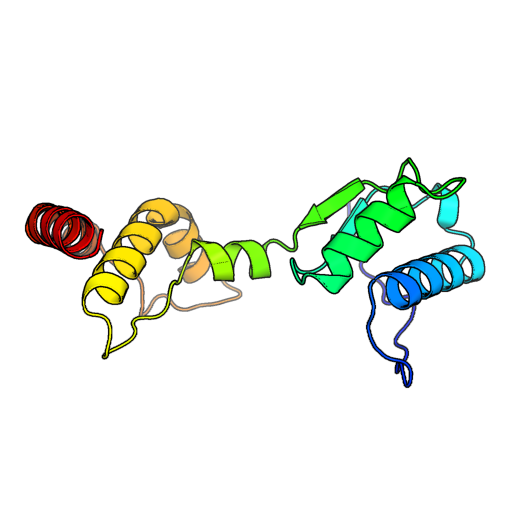81 91 SER A CA 1
ATOM 714 C C . SER A 1 91 ? -2.693 9.160 16.714 1.00 81.81 91 SER A C 1
ATOM 716 O O . SER A 1 91 ? -3.083 8.376 15.849 1.00 81.81 91 SER A O 1
ATOM 718 N N . SER A 1 92 ? -2.885 8.930 18.020 1.00 83.50 92 SER A N 1
ATOM 719 C CA . SER A 1 92 ? -3.535 7.716 18.536 1.00 83.50 92 SER A CA 1
ATOM 720 C C . SER A 1 92 ? -4.993 7.615 18.071 1.00 83.50 92 SER A C 1
ATOM 722 O O . SER A 1 92 ? -5.450 6.547 17.671 1.00 83.50 92 SER A O 1
ATOM 724 N N . LEU A 1 93 ? -5.725 8.736 18.049 1.00 86.44 93 LEU A N 1
ATOM 72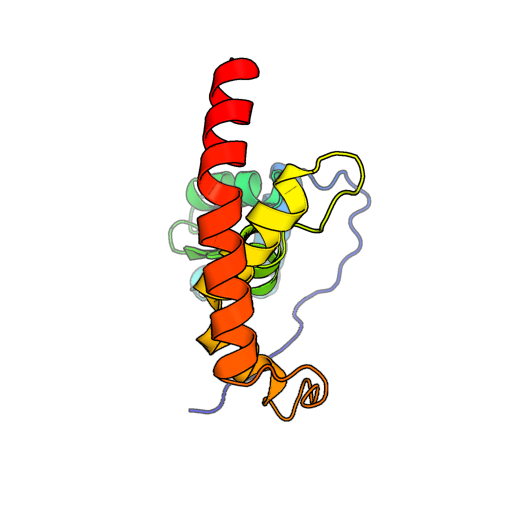5 C CA . LEU A 1 93 ? -7.104 8.778 17.552 1.00 86.44 93 LEU A CA 1
ATOM 726 C C . LEU A 1 93 ? -7.180 8.483 16.048 1.00 86.44 93 LEU A C 1
ATOM 728 O O . LEU A 1 93 ? -8.057 7.744 15.605 1.00 86.44 93 LEU A O 1
ATOM 732 N N . ILE A 1 94 ? -6.259 9.048 15.262 1.00 84.38 94 ILE A N 1
ATOM 733 C CA . ILE A 1 94 ? -6.166 8.782 13.821 1.00 84.38 94 ILE A CA 1
ATOM 734 C C . ILE A 1 94 ? -5.836 7.303 13.572 1.00 84.38 94 ILE A C 1
ATOM 736 O O . ILE A 1 94 ? -6.495 6.672 12.750 1.00 84.38 94 ILE A O 1
ATOM 740 N N . MET A 1 95 ? -4.878 6.738 14.314 1.00 85.88 95 MET A N 1
ATOM 741 C CA . MET A 1 95 ? -4.516 5.318 14.243 1.00 85.88 95 MET A CA 1
ATOM 742 C C . MET A 1 95 ? -5.730 4.416 14.480 1.00 85.88 95 MET A C 1
ATOM 744 O O . MET A 1 95 ? -5.985 3.495 13.707 1.00 85.88 95 MET A O 1
ATOM 748 N N . ILE A 1 96 ? -6.485 4.687 15.545 1.00 87.19 96 ILE A N 1
ATOM 749 C CA . ILE A 1 96 ? -7.628 3.866 15.936 1.00 87.19 96 ILE A CA 1
ATOM 750 C C . ILE A 1 96 ? -8.782 3.995 14.928 1.00 87.19 96 ILE A C 1
ATOM 752 O O . ILE A 1 96 ? -9.410 2.992 14.600 1.00 87.19 96 ILE A O 1
ATOM 756 N N . ARG A 1 97 ? -9.035 5.192 14.379 1.00 87.69 97 ARG A N 1
ATOM 757 C CA . ARG A 1 97 ? -10.019 5.381 13.296 1.00 87.69 97 ARG A CA 1
ATOM 758 C C . ARG A 1 97 ? -9.677 4.536 12.069 1.00 87.69 97 ARG A C 1
ATOM 760 O O . ARG A 1 97 ? -10.528 3.784 11.607 1.00 87.69 97 ARG A O 1
ATOM 767 N N . SER A 1 98 ? -8.421 4.585 11.615 1.00 84.81 98 SER A N 1
ATOM 768 C CA . SER A 1 98 ? -7.943 3.723 10.527 1.00 84.81 98 SER A CA 1
ATOM 769 C C . SER A 1 98 ? -8.153 2.242 10.850 1.00 84.81 98 SER A C 1
ATOM 771 O O . SER A 1 98 ? -8.637 1.492 10.009 1.00 84.81 98 SER A O 1
ATOM 773 N N . LEU A 1 99 ? -7.828 1.814 12.073 1.00 86.00 99 LEU A N 1
ATOM 774 C CA . LEU A 1 99 ? -7.999 0.425 12.499 1.00 86.00 99 LEU A CA 1
ATOM 775 C C . LEU A 1 99 ? -9.466 -0.040 12.403 1.00 86.00 99 LEU A C 1
ATOM 777 O O . LEU A 1 99 ? -9.709 -1.154 11.938 1.00 86.00 99 LEU A O 1
ATOM 781 N N . ILE A 1 100 ? -10.430 0.804 12.791 1.00 88.44 100 ILE A N 1
ATOM 782 C CA . ILE A 1 100 ? -11.870 0.515 12.662 1.00 88.44 100 ILE A CA 1
ATOM 783 C C . ILE A 1 100 ? -12.279 0.398 11.190 1.00 88.44 100 ILE A C 1
ATOM 785 O O . ILE A 1 100 ? -12.926 -0.585 10.826 1.00 88.44 100 ILE A O 1
ATOM 789 N N . ASP A 1 101 ? -11.869 1.347 10.338 1.00 85.12 101 ASP A N 1
ATOM 790 C CA . ASP A 1 101 ? -12.203 1.360 8.900 1.00 85.12 101 ASP A CA 1
ATOM 791 C C . ASP A 1 101 ? -11.742 0.084 8.172 1.00 85.12 101 ASP A C 1
ATOM 793 O O . ASP A 1 101 ? -12.229 -0.259 7.094 1.00 85.12 101 ASP A O 1
ATOM 797 N N . LEU A 1 102 ? -10.786 -0.633 8.763 1.00 83.31 102 LEU A N 1
ATOM 798 C CA . LEU A 1 102 ? -10.125 -1.793 8.177 1.00 83.31 102 LEU A CA 1
ATOM 799 C C . LEU A 1 102 ? -10.353 -3.075 8.965 1.00 83.31 102 LEU A C 1
ATOM 801 O O . LEU A 1 102 ? -9.689 -4.078 8.694 1.00 83.31 102 LEU A O 1
ATOM 805 N N . ARG A 1 103 ? -11.289 -3.053 9.915 1.00 87.06 103 ARG A N 1
ATOM 806 C CA . ARG A 1 103 ? -11.597 -4.157 10.825 1.00 87.06 103 ARG A CA 1
ATOM 807 C C . ARG A 1 103 ? -11.638 -5.516 10.126 1.00 87.06 103 ARG A C 1
ATOM 809 O O . ARG A 1 103 ? -10.939 -6.429 10.559 1.00 87.06 103 ARG A O 1
ATOM 816 N N . GLU A 1 104 ? -12.413 -5.647 9.048 1.00 86.31 104 GLU A N 1
ATOM 817 C CA . GLU A 1 104 ? -12.565 -6.917 8.320 1.00 86.31 104 GLU A CA 1
ATOM 818 C C . GLU A 1 104 ? -11.228 -7.403 7.744 1.00 86.31 104 GLU A C 1
ATOM 820 O O . GLU A 1 104 ? -10.811 -8.532 7.995 1.00 86.31 104 GLU A O 1
ATOM 825 N N . PHE A 1 105 ? -10.496 -6.520 7.059 1.00 83.38 105 PHE A N 1
ATOM 826 C CA . PHE A 1 105 ? -9.197 -6.846 6.469 1.00 83.38 105 PHE A CA 1
ATOM 827 C C . PHE A 1 105 ? -8.155 -7.226 7.519 1.00 83.38 105 PHE A C 1
ATOM 829 O O . PHE A 1 105 ? -7.393 -8.170 7.312 1.00 83.38 105 PHE A O 1
ATOM 836 N N . VAL A 1 106 ? -8.101 -6.495 8.636 1.00 82.75 106 VAL A N 1
ATOM 837 C CA . VAL A 1 106 ? -7.165 -6.771 9.731 1.00 82.75 106 VAL A CA 1
ATOM 838 C C . VAL A 1 106 ? -7.500 -8.113 10.371 1.00 82.75 106 VAL A C 1
ATOM 840 O O . VAL A 1 106 ? -6.612 -8.947 10.528 1.00 82.75 106 VAL A O 1
ATOM 843 N N . GLN A 1 107 ? -8.771 -8.374 10.674 1.00 86.12 107 GLN A N 1
ATOM 844 C CA . GLN A 1 107 ? -9.188 -9.648 11.252 1.00 86.12 107 GLN A CA 1
ATOM 845 C C . GLN A 1 107 ? -8.920 -10.840 10.324 1.00 86.12 107 GLN A C 1
ATOM 847 O O . GLN A 1 107 ? -8.418 -11.867 10.787 1.00 86.12 107 GLN A O 1
ATOM 852 N N . ASP A 1 108 ? -9.185 -10.705 9.025 1.00 85.00 108 ASP A N 1
ATOM 853 C CA . ASP A 1 108 ? -8.895 -11.746 8.035 1.00 85.00 108 ASP A CA 1
ATOM 854 C C . ASP A 1 108 ? -7.389 -11.970 7.861 1.00 85.00 108 ASP A C 1
ATOM 856 O O . ASP A 1 108 ? -6.927 -13.112 7.792 1.00 85.00 108 ASP A O 1
ATOM 860 N N . ALA A 1 109 ? -6.596 -10.895 7.852 1.00 83.38 109 ALA A N 1
ATOM 861 C CA . ALA A 1 109 ? -5.142 -10.980 7.787 1.00 83.38 109 ALA A CA 1
ATOM 862 C C . ALA A 1 109 ? -4.558 -11.682 9.022 1.00 83.38 109 ALA A C 1
ATOM 864 O O . ALA A 1 109 ? -3.717 -12.566 8.873 1.00 83.38 109 ALA A O 1
ATOM 865 N N . LEU A 1 110 ? -5.030 -11.358 10.229 1.00 83.50 110 LEU A N 1
ATOM 866 C CA . LEU A 1 110 ? -4.587 -12.001 11.474 1.00 83.50 110 LEU A CA 1
ATOM 867 C C . LEU A 1 110 ? -4.962 -13.491 11.536 1.00 83.50 110 LEU A C 1
ATOM 869 O O . LEU A 1 110 ? -4.231 -14.287 12.128 1.00 83.50 110 LEU A O 1
ATOM 873 N N . ARG A 1 111 ? -6.070 -13.877 10.890 1.00 83.06 111 ARG A N 1
ATOM 874 C CA . ARG A 1 111 ? -6.508 -15.275 10.724 1.00 83.06 111 ARG A CA 1
ATOM 875 C C . ARG A 1 111 ? -5.784 -16.016 9.600 1.00 83.06 111 ARG A C 1
ATOM 877 O O . ARG A 1 111 ? -5.874 -17.244 9.539 1.00 83.06 111 ARG A O 1
ATOM 884 N N . SER A 1 112 ? -5.089 -15.305 8.710 1.00 84.44 112 SER A N 1
ATOM 885 C CA . SER A 1 112 ? -4.378 -15.913 7.590 1.00 84.44 112 SER A CA 1
ATOM 886 C C . SER A 1 112 ? -3.312 -16.888 8.095 1.00 84.44 112 SER A C 1
ATOM 888 O O . SER A 1 112 ? -2.490 -16.506 8.933 1.00 84.44 112 SER A O 1
ATOM 890 N N . PRO A 1 113 ? -3.231 -18.109 7.535 1.00 78.69 113 PRO A N 1
ATOM 891 C CA . PRO A 1 113 ? -2.221 -19.095 7.921 1.00 78.69 113 PRO A CA 1
ATOM 892 C C . PRO A 1 113 ? -0.782 -18.653 7.604 1.00 78.69 113 PRO A C 1
ATOM 894 O O . PRO A 1 113 ? 0.161 -19.313 8.022 1.00 78.69 113 PRO A O 1
ATOM 897 N N . VAL A 1 114 ? -0.601 -17.557 6.855 1.00 79.94 114 VAL A N 1
ATOM 898 C CA . VAL A 1 114 ? 0.715 -16.971 6.557 1.00 79.94 114 VAL A CA 1
ATOM 899 C C . VAL A 1 114 ? 1.204 -16.052 7.681 1.00 79.94 114 VAL A C 1
ATOM 901 O O . VAL A 1 114 ? 2.403 -15.996 7.932 1.00 79.94 114 VAL A O 1
ATOM 904 N N . ILE A 1 115 ? 0.297 -15.313 8.328 1.00 77.19 115 ILE A N 1
ATOM 905 C CA . ILE A 1 115 ? 0.637 -14.343 9.382 1.00 77.19 115 ILE A CA 1
ATOM 906 C C . ILE A 1 115 ? 0.532 -14.996 10.764 1.00 77.19 115 ILE A C 1
ATOM 908 O O . ILE A 1 115 ? 1.383 -14.741 11.607 1.00 77.19 115 ILE A O 1
ATOM 912 N N . ASP A 1 116 ? -0.496 -15.827 10.974 1.00 79.38 116 ASP A N 1
ATOM 913 C CA . ASP A 1 116 ? -0.797 -16.551 12.217 1.00 79.38 116 ASP A CA 1
ATOM 914 C C . ASP A 1 116 ? -0.595 -15.713 13.493 1.00 79.38 116 ASP A C 1
ATOM 916 O O . ASP A 1 116 ? 0.183 -16.053 14.384 1.00 79.38 116 ASP A O 1
ATOM 920 N N . ARG A 1 117 ? -1.308 -14.583 13.573 1.00 83.94 117 ARG A N 1
ATOM 921 C CA . ARG A 1 117 ? -1.315 -13.680 14.738 1.00 83.94 117 ARG A CA 1
ATOM 922 C C . ARG A 1 117 ? -2.685 -13.632 15.398 1.00 83.94 117 ARG A C 1
ATOM 924 O O . ARG A 1 117 ? -3.246 -12.573 15.668 1.00 83.94 117 ARG A O 1
ATOM 931 N N . ARG A 1 118 ? -3.243 -14.817 15.643 1.00 83.38 118 ARG A N 1
ATOM 932 C CA . ARG A 1 118 ? -4.540 -14.983 16.317 1.00 83.38 118 ARG A CA 1
ATOM 933 C C . ARG A 1 118 ? -4.541 -14.446 17.751 1.00 83.38 118 ARG A C 1
ATOM 935 O O . ARG A 1 118 ? -5.608 -14.146 18.265 1.00 83.38 118 ARG A O 1
ATOM 942 N N . ASP A 1 119 ? -3.367 -14.284 18.359 1.00 88.06 119 ASP A N 1
ATOM 943 C CA . ASP A 1 119 ? -3.166 -13.631 19.658 1.00 88.06 119 ASP A CA 1
ATOM 944 C C . ASP A 1 119 ? -3.554 -12.145 19.666 1.00 88.06 119 ASP A C 1
ATOM 946 O O . ASP A 1 119 ? -3.827 -11.598 20.727 1.00 88.06 119 ASP A O 1
ATOM 950 N N . LEU A 1 120 ? -3.589 -11.497 18.498 1.00 88.12 120 LEU A N 1
ATOM 951 C CA . LEU A 1 120 ? -3.999 -10.099 18.341 1.00 88.12 120 LEU A CA 1
ATOM 952 C C . LEU A 1 120 ? -5.458 -9.951 17.891 1.00 88.12 120 LEU A C 1
ATOM 954 O O . LEU A 1 120 ? -5.873 -8.867 17.481 1.00 88.12 120 LEU A O 1
ATOM 958 N N . TYR A 1 121 ? -6.220 -11.044 17.869 1.00 88.88 121 TYR A N 1
ATOM 959 C CA . TYR A 1 121 ? -7.603 -11.005 17.424 1.00 88.88 121 TYR A CA 1
ATOM 960 C C . TYR A 1 121 ? -8.465 -10.290 18.463 1.00 88.88 121 TYR A C 1
ATOM 962 O O . TYR A 1 121 ? -8.574 -10.759 19.589 1.00 88.88 121 TYR A O 1
ATOM 970 N N . LEU A 1 122 ? -9.091 -9.190 18.046 1.00 89.50 122 LEU A N 1
ATOM 971 C CA . LEU A 1 122 ? -10.045 -8.456 18.868 1.00 89.50 122 LEU A CA 1
ATOM 972 C C . LEU A 1 122 ? -11.440 -9.060 18.725 1.00 89.50 122 LEU A C 1
ATOM 974 O O . LEU A 1 122 ? -11.888 -9.293 17.595 1.00 89.50 122 LEU A O 1
ATOM 978 N N . ASP A 1 123 ? -12.124 -9.301 19.836 1.00 91.69 123 ASP A N 1
ATOM 979 C CA . ASP A 1 123 ? -13.521 -9.727 19.831 1.00 91.69 123 ASP A CA 1
ATOM 980 C C . ASP A 1 123 ? -14.495 -8.559 19.572 1.00 91.69 123 ASP A C 1
ATOM 982 O O . ASP A 1 123 ? -14.104 -7.395 19.448 1.00 91.69 123 ASP A O 1
ATOM 986 N N . ASP A 1 124 ? -15.786 -8.869 19.417 1.00 92.50 124 ASP A N 1
ATOM 987 C CA . ASP A 1 124 ? -16.811 -7.860 19.123 1.00 92.50 124 ASP A CA 1
ATOM 988 C C . ASP A 1 124 ? -16.929 -6.789 20.217 1.00 92.50 124 ASP A C 1
ATOM 990 O O . ASP A 1 124 ? -17.208 -5.629 19.909 1.00 92.50 124 ASP A O 1
ATOM 994 N N . PHE A 1 125 ? -16.684 -7.159 21.474 1.00 94.75 125 PHE A N 1
ATOM 995 C CA . PHE A 1 125 ? -16.762 -6.254 22.613 1.00 94.75 125 PHE A CA 1
ATOM 996 C C . PHE A 1 125 ? -15.546 -5.320 22.669 1.00 94.75 125 PHE A C 1
ATOM 998 O O . PHE A 1 125 ? -15.692 -4.119 22.890 1.00 94.75 125 PHE A O 1
ATOM 1005 N N . GLU A 1 126 ? -14.346 -5.828 22.393 1.00 94.00 126 GLU A N 1
ATOM 1006 C CA . GLU A 1 126 ? -13.139 -5.010 22.268 1.00 94.00 126 GLU A CA 1
ATOM 1007 C C . GLU A 1 126 ? -13.268 -3.992 21.127 1.00 94.00 126 GLU A C 1
ATOM 1009 O O . GLU A 1 126 ? -12.918 -2.821 21.296 1.00 94.00 126 GLU A O 1
ATOM 1014 N N . TRP A 1 127 ? -13.846 -4.391 19.989 1.00 94.00 127 TRP A N 1
ATOM 1015 C CA . TRP A 1 127 ? -14.165 -3.457 18.903 1.00 94.00 127 TRP A CA 1
ATOM 1016 C C . TRP A 1 127 ? -15.175 -2.388 19.311 1.00 94.00 127 TRP A C 1
ATOM 1018 O O . TRP A 1 127 ? -15.035 -1.233 18.903 1.00 94.00 127 TRP A O 1
ATOM 1028 N N . GLU A 1 128 ? -16.174 -2.745 20.116 1.00 95.31 128 GLU A N 1
ATOM 1029 C CA . GLU A 1 128 ? -17.153 -1.793 20.639 1.00 95.31 128 GLU A CA 1
ATOM 1030 C C . GLU A 1 128 ? -16.493 -0.762 21.569 1.00 95.31 128 GLU A C 1
ATOM 1032 O O . GLU A 1 128 ? -16.735 0.439 21.431 1.00 95.31 128 GLU A O 1
ATOM 1037 N N . ILE A 1 129 ? -15.595 -1.195 22.462 1.00 94.62 129 ILE A N 1
ATOM 1038 C CA . ILE A 1 129 ? -14.807 -0.290 23.318 1.00 94.62 129 ILE A CA 1
ATOM 1039 C C . ILE A 1 129 ? -14.007 0.695 22.463 1.00 94.62 129 ILE A C 1
ATOM 1041 O O . ILE A 1 129 ? -14.009 1.900 22.725 1.00 94.62 129 ILE A O 1
ATOM 1045 N N . ILE A 1 130 ? -13.334 0.186 21.432 1.00 92.31 130 ILE A N 1
ATOM 1046 C CA . ILE A 1 130 ? -12.509 0.985 20.528 1.00 92.31 130 ILE A CA 1
ATOM 1047 C C . ILE A 1 130 ? -13.360 2.027 19.782 1.00 92.31 130 ILE A C 1
ATOM 1049 O O . ILE A 1 130 ? -12.981 3.198 19.720 1.00 92.31 130 ILE A O 1
ATOM 1053 N N . ALA A 1 131 ? -14.528 1.636 19.268 1.00 93.50 131 ALA A N 1
ATOM 1054 C CA . ALA A 1 131 ? -15.451 2.549 18.596 1.00 93.50 131 ALA A CA 1
ATOM 1055 C C . ALA A 1 131 ? -15.981 3.640 19.541 1.00 93.50 131 ALA A C 1
ATOM 1057 O O . ALA A 1 131 ? -15.968 4.823 19.197 1.00 93.50 131 ALA A O 1
ATOM 1058 N N . ASN A 1 132 ? -16.360 3.267 20.765 1.00 94.38 132 ASN A N 1
ATOM 1059 C CA . ASN A 1 132 ? -16.815 4.217 21.780 1.00 94.38 132 ASN A CA 1
ATOM 1060 C C . ASN A 1 132 ? -15.717 5.221 22.165 1.00 94.38 132 ASN A C 1
ATOM 1062 O O . ASN A 1 132 ? -15.992 6.411 22.329 1.00 94.38 132 ASN A O 1
ATOM 1066 N N . ALA A 1 133 ? -14.461 4.775 22.264 1.00 91.94 133 ALA A N 1
ATOM 1067 C CA . ALA A 1 133 ? -13.332 5.662 22.530 1.00 91.94 133 ALA A CA 1
ATOM 1068 C C . ALA A 1 133 ? -13.156 6.717 21.422 1.00 91.94 133 ALA A C 1
ATOM 1070 O O . ALA A 1 133 ? -12.900 7.884 21.723 1.00 91.94 133 ALA A O 1
ATOM 1071 N N . VAL A 1 134 ? -13.341 6.343 20.151 1.00 91.69 134 VAL A N 1
ATOM 1072 C CA . VAL A 1 134 ? -13.279 7.288 19.023 1.00 91.69 134 VAL A CA 1
ATOM 1073 C C . VAL A 1 134 ? -14.360 8.361 19.126 1.00 91.69 134 VAL A C 1
ATOM 1075 O O . VAL A 1 134 ? -14.054 9.537 18.919 1.00 91.69 134 VAL A O 1
ATOM 1078 N N . GLU A 1 135 ? -15.591 7.985 19.472 1.00 93.19 135 GLU A N 1
ATOM 1079 C CA . GLU A 1 135 ? -16.700 8.935 19.622 1.00 93.19 135 GLU A CA 1
ATOM 1080 C C . GLU A 1 135 ? -16.462 9.920 20.773 1.00 93.19 135 GLU A C 1
ATOM 1082 O O . GLU A 1 135 ? -16.675 11.122 20.612 1.00 93.19 135 GLU A O 1
ATOM 1087 N N . ILE A 1 136 ? -15.928 9.446 21.903 1.00 93.19 136 ILE A N 1
ATOM 1088 C CA . ILE A 1 136 ? -15.578 10.302 23.048 1.00 93.19 136 ILE A CA 1
ATOM 1089 C C . ILE A 1 136 ? -14.468 11.297 22.683 1.00 93.19 136 ILE A C 1
ATOM 1091 O O . ILE A 1 136 ? -14.502 12.453 23.105 1.00 93.19 136 ILE A O 1
ATOM 1095 N N . LEU A 1 137 ? -13.474 10.860 21.908 1.00 90.06 137 LEU A N 1
ATOM 1096 C CA . LEU A 1 137 ? -12.298 11.665 21.569 1.00 90.06 137 LEU A CA 1
ATOM 1097 C C . LEU A 1 137 ? -12.520 12.607 20.376 1.00 90.06 137 LEU A C 1
ATOM 1099 O O . LEU A 1 137 ? -11.787 13.585 20.216 1.00 90.06 137 LEU A O 1
ATOM 1103 N N . LYS A 1 138 ? -13.539 12.353 19.552 1.00 89.62 138 LYS A N 1
ATOM 1104 C CA . LYS A 1 138 ? -13.888 13.161 18.378 1.00 89.62 138 LYS A CA 1
ATOM 1105 C C . LYS A 1 138 ? -14.050 14.666 18.651 1.00 89.62 138 LYS A C 1
ATOM 1107 O O . LYS A 1 138 ? -13.390 15.426 17.941 1.00 89.62 138 LYS A O 1
ATOM 1112 N N . PRO A 1 139 ? -14.824 15.128 19.655 1.00 92.50 139 PRO A N 1
ATOM 1113 C CA . PRO A 1 139 ? -14.981 16.563 19.906 1.00 92.50 139 PRO A CA 1
ATOM 1114 C C . PRO A 1 139 ? -13.663 17.258 20.281 1.00 92.50 139 PRO A C 1
ATOM 1116 O O . PRO A 1 139 ? -13.452 18.416 19.929 1.00 92.50 139 PRO A O 1
ATOM 1119 N N . PHE A 1 140 ? -12.741 16.558 20.950 1.00 88.31 140 PHE A N 1
ATOM 1120 C CA . PHE A 1 140 ? -11.428 17.111 21.302 1.00 88.31 140 PHE A CA 1
ATOM 1121 C C . PHE A 1 140 ? -10.529 17.297 20.071 1.00 88.31 140 PHE A C 1
ATOM 1123 O O . PHE A 1 140 ? -9.743 18.245 20.008 1.00 88.31 140 PHE A O 1
ATOM 1130 N N . ASP A 1 141 ? -10.644 16.401 19.086 1.00 87.44 141 ASP A N 1
ATOM 1131 C CA . ASP A 1 141 ? -9.893 16.467 17.827 1.00 87.44 141 ASP A CA 1
ATOM 1132 C C . ASP A 1 141 ? -10.393 17.604 16.939 1.00 87.44 141 ASP A C 1
ATOM 1134 O O . ASP A 1 141 ? -9.585 18.349 16.388 1.00 87.44 141 ASP A O 1
ATOM 1138 N N . GLU A 1 142 ? -11.713 17.778 16.856 1.00 87.44 142 GLU A N 1
ATOM 1139 C CA . GLU A 1 142 ? -12.339 18.902 16.150 1.00 87.44 142 GLU A CA 1
ATOM 1140 C C . GLU A 1 142 ? -11.904 20.239 16.764 1.00 87.44 142 GLU A C 1
ATOM 1142 O O . GLU A 1 142 ? -11.324 21.070 16.067 1.00 87.44 142 GLU A O 1
ATOM 1147 N N . LEU A 1 143 ? -12.026 20.386 18.089 1.00 87.81 143 LEU A N 1
ATOM 1148 C CA . LEU A 1 143 ? -11.588 21.595 18.792 1.00 87.81 143 LEU A CA 1
ATOM 1149 C C . LEU A 1 143 ? -10.096 21.891 18.586 1.00 87.81 143 LEU A C 1
ATOM 1151 O O . LEU A 1 143 ? -9.692 23.041 18.425 1.00 87.81 143 LEU A O 1
ATOM 1155 N N . THR A 1 144 ? -9.251 20.863 18.593 1.00 86.38 144 THR A N 1
ATOM 1156 C CA . THR A 1 144 ? -7.806 21.056 18.419 1.00 86.38 144 THR A CA 1
ATOM 1157 C C . THR A 1 144 ? -7.453 21.488 17.002 1.00 86.38 144 THR A C 1
ATOM 1159 O O . THR A 1 144 ? -6.539 22.295 16.832 1.00 86.38 144 THR A O 1
ATOM 1162 N N . LYS A 1 145 ? -8.163 20.993 15.982 1.00 84.25 145 LYS A N 1
ATOM 1163 C CA . LYS A 1 145 ? -7.982 21.447 14.594 1.00 84.25 145 LYS A CA 1
ATOM 1164 C C . LYS A 1 145 ? -8.418 22.897 14.418 1.00 84.25 145 LYS A C 1
ATOM 1166 O O . LYS A 1 145 ? -7.690 23.656 13.780 1.00 84.25 145 LYS A O 1
ATOM 1171 N N . ASP A 1 146 ? -9.529 23.282 15.041 1.00 87.25 146 ASP A N 1
ATOM 1172 C CA . ASP A 1 146 ? -10.023 24.661 15.020 1.00 87.25 146 ASP A CA 1
ATOM 1173 C C . ASP A 1 146 ? -9.025 25.629 15.670 1.00 87.25 146 ASP A C 1
ATOM 1175 O O . ASP A 1 146 ? -8.751 26.693 15.128 1.00 87.25 146 ASP A O 1
ATOM 1179 N N . LEU A 1 147 ? -8.420 25.240 16.798 1.00 83.31 147 LEU A N 1
ATOM 1180 C CA . LEU A 1 147 ? -7.414 26.049 17.503 1.00 83.31 147 LEU A CA 1
ATOM 1181 C C . LEU A 1 147 ? -6.040 26.088 16.816 1.00 83.31 147 LEU A C 1
ATOM 1183 O O . LEU A 1 147 ? -5.222 26.949 17.136 1.00 83.31 147 LEU A O 1
ATOM 1187 N N . SER A 1 148 ? -5.757 25.134 15.929 1.00 76.69 148 SER A N 1
ATOM 1188 C CA . SER A 1 148 ? -4.480 25.037 15.207 1.00 76.69 148 SER A CA 1
ATOM 1189 C C . SER A 1 148 ? -4.510 25.718 13.830 1.00 76.69 148 SER A C 1
ATOM 1191 O O . SER A 1 148 ? -3.532 25.601 13.088 1.00 76.69 148 SER A O 1
ATOM 1193 N N . SER A 1 149 ? -5.624 26.379 13.489 1.00 54.12 149 SER A N 1
ATOM 1194 C CA . SER A 1 149 ? -5.868 27.103 12.231 1.00 54.12 149 SER A CA 1
ATOM 1195 C C . SER A 1 149 ? -5.692 28.610 12.410 1.00 54.12 149 SER A C 1
ATOM 1197 O O . SER A 1 149 ? -5.155 29.242 11.473 1.00 54.12 149 SER A O 1
#

Foldseek 3Di:
DDDDDDDQDDDDDPDPLALVVVLVVVVVSCVVVVCLLVAQEDEDAPDPRVVSVVVVQCPDPSSVNHHYDYDPVNVCVVQAAQDDDVVDPCSVLSNLVSPLVCVVVVQVVCVDPVNVNCVPHDDPVSSVVSVVVSVVCVVVVVVVVVVVD

InterPro domains:
  IPR012337 Ribonuclease H-like superfamily [SSF53098] (5-148)
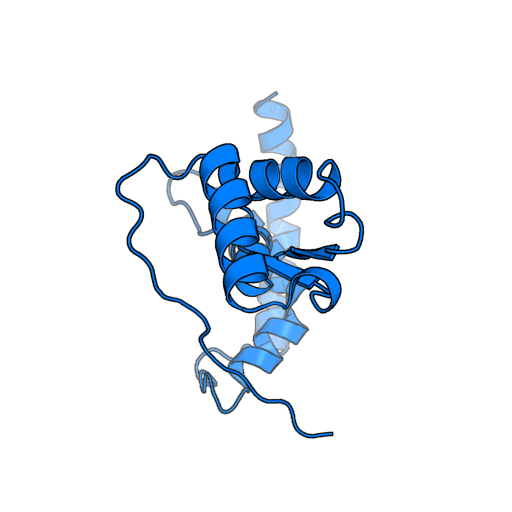  IPR052035 Zinc finger BED domain-containing [PTHR46481] (2-80)

Secondary structure (DSSP, 8-state):
--------------S---HHHHHHHHHHHHHHTT-GGG--EEEE---HHHHHHHHHHHTSTT-TT-EEEE-HHHHHHHHH-----TT-THHHHHHHHHHHHTHHHHHHHHHSTTT--GGGPPPHHHHHHHHHHHHHHHHHHHHHHHHT-

pLDDT: mean 84.32, std 7.96, range [54.12, 95.31]

Organism: NCBI:txid35525

Radius of gyration: 21.31 Å; chains: 1; bounding box: 42×48×50 Å

Sequence (149 aa):
MKMISRVLTTEHMEESCTSENLAYKLKEIADTWNIFNKVVAVVTDNAFNVVGAKKRLASSPNCAGWRHVHCFAHTLSLIVLTQDVATRWNSSLIMIRSLIDLREFVQDALRSPVIDRRDLYLDDFEWEIIANAVEILKPFDELTKDLSS